Protein AF-A0A8S2G021-F1 (afdb_monomer)

Solvent-accessible surface area (backbone atoms only — not comparable to full-atom values): 5548 Å² total; per-residue (Å²): 138,85,75,87,79,85,76,82,29,79,94,72,41,98,60,72,91,74,80,95,66,90,81,85,88,68,82,66,61,66,65,43,30,47,50,48,53,52,50,59,72,67,54,87,85,78,84,91,84,86,69,97,78,82,67,53,83,43,67,36,53,81,94,61,91,59,64,64,44,17,47,46,51,44,48,62,72,60,75,112

Nearest PDB structures (foldseek):
  6oho-assembly1_A  TM=9.884E-01  e=4.592E-04  Homo sapiens
  6ohp-assembly2_B  TM=9.927E-01  e=4.592E-04  Homo sapiens
  6ohp-assembly3_C  TM=9.941E-01  e=6.894E-04  Homo sapiens
  6ohm-assembly1_A  TM=9.892E-01  e=7.894E-04  Homo sapiens
  6ohr-assembly4_D  TM=9.859E-01  e=1.035E-03  Homo sapiens

Radius of gyration: 18.12 Å; Cα contacts (8 Å, |Δi|>4): 52; chains: 1; bounding box: 46×34×36 Å

Secondary structure (DSSP, 8-state):
---S-----GGG-SS---SS------SSHHHHHHHHHHHHHH-SS------SS--TT-BSSSS---GGGBHHHHHHHH--

Mean predicted aligned error: 5.62 Å

Sequence (80 aa):
MKTFNSVTTRFGSFAPIRENQLAQWFVNAKGYMESLAKAILSAKEEIFIANWWLSPELMLIRPSNDETYRLDNLLVKKAV

Organism: NCBI:txid1234261

InterPro domains:
  IPR015679 Phospholipase D family [PTHR18896] (7-79)

Foldseek 3Di:
DDDPDPPQAVPNDPDHDDPPDDDDDDDDQ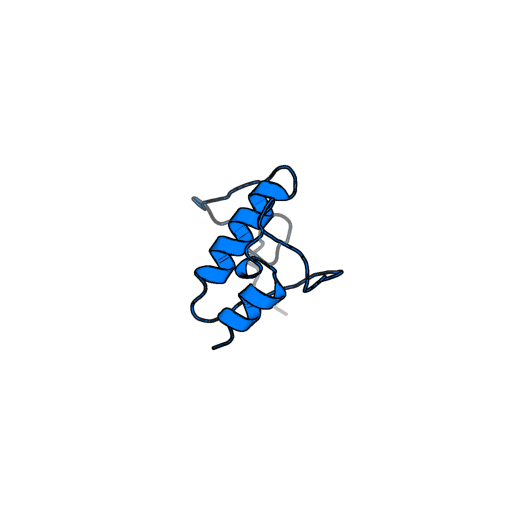LVVLVVVLVVLQPDDDDDDDDDPDDDQQDQSHPPDPPSCRGNVNSNVVNVD

pLDDT: mean 91.99, std 13.77, range [36.59, 98.5]

Structure (mmCIF, N/CA/C/O backbone):
data_AF-A0A8S2G021-F1
#
_entry.id   AF-A0A8S2G021-F1
#
loop_
_atom_site.group_PDB
_atom_site.id
_atom_site.type_symbol
_atom_site.label_atom_id
_atom_site.label_alt_id
_atom_site.label_comp_id
_atom_site.label_asym_id
_atom_site.label_entity_id
_atom_site.label_seq_id
_atom_site.pdbx_PDB_ins_code
_atom_site.Cartn_x
_atom_site.Cartn_y
_atom_site.Cartn_z
_atom_site.occupancy
_atom_site.B_iso_or_equiv
_atom_site.auth_seq_id
_atom_site.auth_comp_id
_atom_site.auth_asym_id
_atom_site.auth_atom_id
_atom_site.pdbx_PDB_model_num
ATOM 1 N N . MET A 1 1 ? -35.062 -20.787 20.341 1.00 41.72 1 MET A N 1
ATOM 2 C CA . MET A 1 1 ? -33.964 -20.923 19.361 1.00 41.72 1 MET A CA 1
ATOM 3 C C . MET A 1 1 ? -32.920 -19.862 19.697 1.00 41.72 1 MET A C 1
ATOM 5 O O . MET A 1 1 ? -33.210 -18.688 19.532 1.00 41.72 1 MET A O 1
ATOM 9 N N . LYS A 1 2 ? -31.792 -20.234 20.316 1.00 36.59 2 LYS A N 1
ATOM 10 C CA . LYS A 1 2 ? -30.728 -19.288 20.701 1.00 36.59 2 LYS A CA 1
ATOM 11 C C . LYS A 1 2 ? -29.755 -19.173 19.526 1.00 36.59 2 LYS A C 1
ATOM 13 O O . LYS A 1 2 ? -29.096 -20.153 19.198 1.00 36.59 2 LYS A O 1
ATOM 18 N N . THR A 1 3 ? -29.721 -18.024 18.858 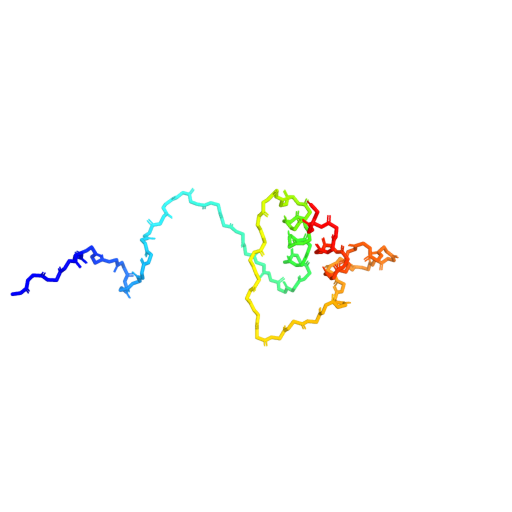1.00 47.72 3 THR A N 1
ATOM 19 C CA . THR A 1 3 ? -28.763 -17.734 17.784 1.00 47.72 3 THR A CA 1
ATOM 20 C C . THR A 1 3 ? -27.361 -17.616 18.378 1.00 47.72 3 THR A C 1
ATOM 22 O O . THR A 1 3 ? -27.147 -16.862 19.326 1.00 47.72 3 THR A O 1
ATOM 25 N N . PHE A 1 4 ? -26.419 -18.397 17.851 1.00 50.66 4 PHE A N 1
ATOM 26 C CA . PHE A 1 4 ? -25.005 -18.334 18.207 1.00 50.66 4 PHE A CA 1
ATOM 27 C C . PHE A 1 4 ? -24.463 -16.905 17.984 1.00 50.66 4 PHE A C 1
ATOM 29 O O . PHE A 1 4 ? -24.639 -16.345 16.907 1.00 50.66 4 PHE A O 1
ATOM 36 N N . ASN A 1 5 ? -23.784 -16.361 19.003 1.00 53.56 5 ASN A N 1
ATOM 37 C CA . ASN A 1 5 ? -22.983 -15.122 19.023 1.00 53.56 5 ASN A CA 1
ATOM 38 C C . ASN A 1 5 ? -23.731 -13.776 19.114 1.00 53.56 5 ASN A C 1
ATOM 40 O O . ASN A 1 5 ? -23.762 -12.989 18.175 1.00 53.56 5 ASN A O 1
ATOM 44 N N . SER A 1 6 ? -24.227 -13.441 20.309 1.00 56.38 6 SER A N 1
ATOM 45 C CA . SER A 1 6 ? -24.752 -12.109 20.656 1.00 56.38 6 SER A CA 1
ATOM 46 C C . SER A 1 6 ? -23.668 -11.127 21.136 1.00 56.38 6 SER A C 1
ATOM 48 O O . SER A 1 6 ? -23.886 -10.392 22.102 1.00 56.38 6 SER A O 1
ATOM 50 N N . VAL A 1 7 ? -22.474 -11.125 20.533 1.00 64.25 7 VAL A N 1
ATOM 51 C CA . VAL A 1 7 ? -21.517 -10.037 20.795 1.00 64.25 7 VAL A CA 1
ATOM 52 C C . VAL A 1 7 ? -21.923 -8.872 19.906 1.00 64.25 7 VAL A C 1
ATOM 54 O O . VAL A 1 7 ? -21.510 -8.770 18.755 1.00 64.25 7 VAL A O 1
ATOM 57 N N . THR A 1 8 ? -22.802 -8.022 20.431 1.00 77.19 8 THR A N 1
ATOM 58 C CA . THR A 1 8 ? -23.251 -6.817 19.738 1.00 77.19 8 THR A CA 1
ATOM 59 C C . THR A 1 8 ? -22.086 -5.837 19.664 1.00 77.19 8 THR A C 1
ATOM 61 O O . THR A 1 8 ? -21.684 -5.236 20.659 1.00 77.19 8 THR A O 1
ATOM 64 N N . THR A 1 9 ? -21.506 -5.691 18.483 1.00 88.06 9 THR A N 1
ATOM 65 C CA . THR A 1 9 ? -20.471 -4.697 18.196 1.00 88.06 9 THR A CA 1
ATOM 66 C C . THR A 1 9 ? -21.105 -3.324 17.958 1.00 88.06 9 THR A C 1
ATOM 68 O O . THR A 1 9 ? -22.283 -3.197 17.599 1.00 88.06 9 THR A O 1
ATOM 71 N N . ARG A 1 10 ? -20.317 -2.255 18.135 1.00 91.44 10 ARG A N 1
ATOM 72 C CA . ARG A 1 10 ? -20.780 -0.887 17.864 1.00 91.44 10 ARG A CA 1
ATOM 73 C C . ARG A 1 10 ? -21.269 -0.778 16.409 1.00 91.44 10 ARG A C 1
ATOM 75 O O . ARG A 1 10 ? -20.565 -1.197 15.493 1.00 91.44 10 ARG A O 1
ATOM 82 N N . PHE A 1 11 ? -22.463 -0.212 16.216 1.00 93.31 11 PHE A N 1
ATOM 83 C CA . PHE A 1 11 ? -23.144 -0.056 14.918 1.00 93.31 11 PHE A CA 1
ATOM 84 C C . PHE A 1 11 ? -23.486 -1.364 14.168 1.00 93.31 11 PHE A C 1
ATOM 86 O O . PHE A 1 11 ? -23.775 -1.309 12.978 1.00 93.31 11 PHE A O 1
ATOM 93 N N . GLY A 1 12 ? -23.461 -2.536 14.821 1.00 91.81 12 GLY A N 1
ATOM 94 C CA . GLY A 1 12 ? -23.759 -3.820 14.163 1.00 91.81 12 GLY A CA 1
ATOM 95 C C . GLY A 1 12 ? -22.666 -4.306 13.199 1.00 91.81 12 GLY A C 1
ATOM 96 O O . GLY A 1 12 ? -22.927 -5.120 12.319 1.00 91.81 12 GLY A O 1
ATOM 97 N N . SER A 1 13 ? -21.443 -3.791 13.346 1.00 92.31 13 SER A N 1
ATOM 98 C CA . SER A 1 13 ? -20.273 -4.172 12.547 1.00 92.31 13 SER A CA 1
ATOM 99 C C . SER A 1 13 ? -19.909 -5.657 12.709 1.00 92.31 13 SER A C 1
ATOM 101 O O . SER A 1 13 ? -19.952 -6.206 13.803 1.00 92.31 13 SER A O 1
ATOM 103 N N . PHE A 1 14 ? -19.428 -6.328 11.665 1.00 92.75 14 PHE A N 1
ATOM 104 C CA . PHE A 1 14 ? -18.868 -7.677 11.847 1.00 92.75 14 PHE A CA 1
ATOM 105 C C . PHE A 1 14 ? -17.563 -7.672 12.681 1.00 92.75 14 PHE A C 1
ATOM 107 O O . PHE A 1 14 ? -17.185 -8.695 13.246 1.00 92.75 14 PHE A O 1
ATOM 114 N N . ALA A 1 15 ? -16.873 -6.525 12.765 1.00 92.75 15 ALA A N 1
ATOM 115 C CA . ALA A 1 15 ? -15.597 -6.352 13.463 1.00 92.75 15 ALA A CA 1
ATOM 116 C C . ALA A 1 15 ? -15.734 -5.536 14.773 1.00 92.75 15 ALA A C 1
ATOM 118 O O . ALA A 1 15 ? -16.489 -4.555 14.796 1.00 92.75 15 ALA A O 1
ATOM 119 N N . PRO A 1 16 ? -14.989 -5.884 15.847 1.00 94.06 16 PRO A N 1
ATOM 120 C CA . PRO A 1 16 ? -14.998 -5.164 17.125 1.00 94.06 16 PRO A CA 1
ATOM 121 C C . PRO A 1 16 ? -14.145 -3.881 17.097 1.00 94.06 16 PRO A C 1
ATOM 123 O O . PRO A 1 16 ? -13.350 -3.661 16.182 1.00 94.06 16 PRO A O 1
ATOM 126 N N . ILE A 1 17 ? -14.269 -3.046 18.137 1.00 93.88 17 ILE A N 1
ATOM 127 C CA . ILE A 1 17 ? -13.370 -1.900 18.359 1.00 93.88 17 ILE A CA 1
ATOM 128 C C . ILE A 1 17 ? -11.977 -2.427 18.730 1.00 93.88 17 ILE A C 1
ATOM 130 O O . ILE A 1 17 ? -11.853 -3.290 19.595 1.00 93.88 17 ILE A O 1
ATOM 134 N N . ARG A 1 18 ? -10.934 -1.894 18.087 1.00 95.19 18 ARG A N 1
ATOM 135 C CA . ARG A 1 18 ? -9.530 -2.158 18.427 1.00 95.19 18 ARG A CA 1
ATOM 136 C C . ARG A 1 18 ? -8.902 -0.868 18.938 1.00 95.19 18 ARG A C 1
ATOM 138 O O . ARG A 1 18 ? -8.769 0.090 18.179 1.00 95.19 18 ARG A O 1
ATOM 145 N N . GLU A 1 19 ? -8.557 -0.839 20.218 1.00 96.12 19 GLU A N 1
ATOM 146 C CA . GLU A 1 19 ? -7.894 0.309 20.842 1.00 96.12 19 GLU A CA 1
ATOM 147 C C . GLU A 1 19 ? -6.389 0.306 20.536 1.00 96.12 19 GLU A C 1
ATOM 149 O O . GLU A 1 19 ? -5.820 -0.718 20.144 1.00 96.12 19 GLU A O 1
ATOM 154 N N . ASN A 1 20 ? -5.748 1.469 20.691 1.00 96.50 20 ASN A N 1
ATOM 155 C CA . ASN A 1 20 ? -4.298 1.652 20.536 1.00 96.50 20 ASN A CA 1
ATOM 156 C C . ASN A 1 20 ? -3.731 1.171 19.185 1.00 96.50 20 ASN A C 1
ATOM 158 O O . ASN A 1 20 ? -2.609 0.675 19.114 1.00 96.50 20 ASN A O 1
ATOM 162 N N . GLN A 1 21 ? -4.509 1.299 18.106 1.00 97.62 21 GLN A N 1
ATOM 163 C CA . GLN A 1 21 ? -4.049 0.964 16.758 1.00 97.62 21 GLN A CA 1
ATOM 164 C C . GLN A 1 21 ? -3.334 2.143 16.108 1.00 97.62 21 GLN A C 1
ATOM 166 O O . GLN A 1 21 ? -3.793 3.284 16.178 1.00 97.62 21 GLN A O 1
ATOM 171 N N . LEU A 1 22 ? -2.236 1.846 15.416 1.00 97.81 22 LEU A N 1
ATOM 172 C CA . LEU A 1 22 ? -1.586 2.804 14.535 1.00 97.81 22 LEU A CA 1
ATOM 173 C C . LEU A 1 22 ? -2.424 2.961 13.265 1.00 97.81 22 LEU A C 1
ATOM 175 O O . LEU A 1 22 ? -2.703 1.986 12.570 1.00 97.81 22 LEU A O 1
ATOM 179 N N . ALA A 1 23 ? -2.815 4.195 12.964 1.00 97.00 23 ALA A N 1
ATOM 180 C CA . ALA A 1 23 ? -3.548 4.537 11.756 1.00 97.00 23 ALA A CA 1
ATOM 181 C C . ALA A 1 23 ? -2.875 5.720 11.058 1.00 97.00 23 ALA A C 1
ATOM 183 O O . ALA A 1 23 ? -2.434 6.671 11.704 1.00 97.00 23 ALA A O 1
ATOM 184 N N . GLN A 1 24 ? -2.828 5.665 9.731 1.00 97.12 24 GLN A N 1
ATOM 185 C CA . GLN A 1 24 ? -2.343 6.746 8.885 1.00 97.12 24 GLN A CA 1
ATOM 186 C C . GLN A 1 24 ? -3.443 7.131 7.901 1.00 97.12 24 GLN A C 1
ATOM 188 O O . GLN A 1 24 ? -4.071 6.265 7.292 1.00 97.12 24 GLN A O 1
ATOM 193 N N . TRP A 1 25 ? -3.675 8.431 7.749 1.00 98.06 25 TRP A N 1
ATOM 194 C CA . TRP A 1 25 ? -4.571 8.973 6.734 1.00 98.06 25 TRP A CA 1
ATOM 195 C C . TRP A 1 25 ? -3.759 9.613 5.611 1.00 98.06 25 TRP A C 1
ATOM 197 O O . TRP A 1 25 ? -2.632 10.068 5.810 1.00 98.06 25 TRP A O 1
ATOM 207 N N . PHE A 1 26 ? -4.352 9.654 4.423 1.00 97.94 26 PHE A N 1
ATOM 208 C CA . PHE A 1 26 ? -3.747 10.248 3.240 1.00 97.94 26 PHE A CA 1
ATOM 209 C C . PHE A 1 26 ? -4.721 11.245 2.627 1.00 97.94 26 PHE A C 1
ATOM 211 O O . PHE A 1 26 ? -5.900 10.944 2.452 1.00 97.94 26 PHE A O 1
ATOM 218 N N . VAL A 1 27 ? -4.216 12.428 2.286 1.00 98.25 27 VAL A N 1
ATOM 219 C CA . VAL A 1 27 ? -4.914 13.369 1.408 1.00 98.25 27 VAL A CA 1
ATOM 220 C C . VAL A 1 27 ? -4.264 13.262 0.039 1.00 98.25 27 VAL A C 1
ATOM 222 O O . VAL A 1 27 ? -3.048 13.408 -0.093 1.00 98.25 27 VAL A O 1
ATOM 225 N N . ASN A 1 28 ? -5.090 13.013 -0.976 1.00 98.31 28 ASN A N 1
ATOM 226 C CA . ASN A 1 28 ? -4.676 12.689 -2.341 1.00 98.31 28 ASN A CA 1
ATOM 227 C C . ASN A 1 28 ? -3.870 11.380 -2.456 1.00 98.31 28 ASN A C 1
ATOM 229 O O . ASN A 1 28 ? -3.522 10.720 -1.477 1.00 98.31 28 ASN A O 1
ATOM 233 N N . ALA A 1 29 ? -3.574 10.989 -3.698 1.00 97.88 29 ALA A N 1
ATOM 234 C CA . ALA A 1 29 ? -2.997 9.680 -3.990 1.00 97.88 29 ALA A CA 1
ATOM 235 C C . ALA A 1 29 ? -1.478 9.591 -3.781 1.00 97.88 29 ALA A C 1
ATOM 237 O O . ALA A 1 29 ? -0.986 8.494 -3.551 1.00 97.88 29 ALA A O 1
ATOM 238 N N . LYS A 1 30 ? -0.719 10.698 -3.847 1.00 97.69 30 LYS A N 1
A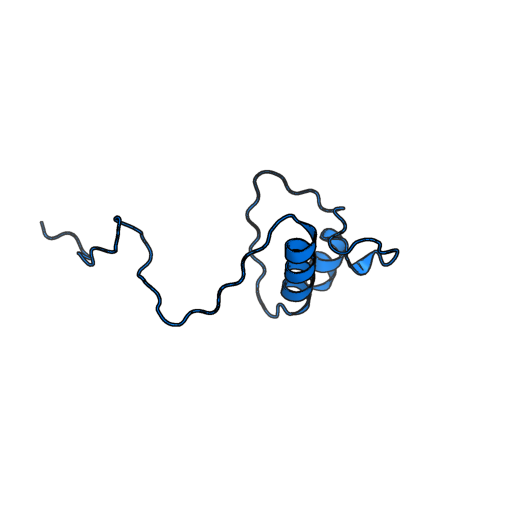TOM 239 C CA . LYS A 1 30 ? 0.758 10.642 -3.856 1.00 97.69 30 LYS A CA 1
ATOM 240 C C . LYS A 1 30 ? 1.321 9.868 -2.654 1.00 97.69 30 LYS A C 1
ATOM 242 O O . LYS A 1 30 ? 1.989 8.859 -2.839 1.00 97.69 30 LYS A O 1
ATOM 247 N N . GLY A 1 31 ? 0.989 10.293 -1.433 1.00 98.12 31 GLY A N 1
ATOM 248 C CA . GLY A 1 31 ? 1.482 9.634 -0.216 1.00 98.12 31 GLY A CA 1
ATOM 249 C C . GLY A 1 31 ? 0.927 8.218 -0.014 1.00 98.12 31 GLY A C 1
ATOM 250 O O . GLY A 1 31 ? 1.630 7.348 0.505 1.00 98.12 31 GLY A O 1
ATOM 251 N N . TYR A 1 32 ? -0.310 7.970 -0.462 1.00 98.50 32 TYR A N 1
ATOM 252 C CA . TYR A 1 32 ? -0.922 6.640 -0.417 1.00 98.50 32 TYR A CA 1
ATOM 253 C C . TYR A 1 32 ? -0.177 5.657 -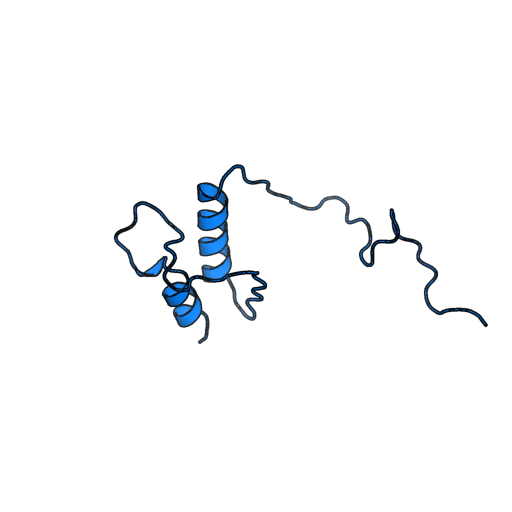1.328 1.00 98.50 32 TYR A C 1
ATOM 255 O O . TYR A 1 32 ? 0.220 4.589 -0.873 1.00 98.50 32 TYR A O 1
ATOM 263 N N . MET A 1 33 ? 0.074 6.035 -2.586 1.00 98.44 33 MET A N 1
ATOM 264 C CA . MET A 1 33 ? 0.762 5.186 -3.563 1.00 98.44 33 MET A CA 1
ATOM 265 C C . MET A 1 33 ? 2.222 4.932 -3.165 1.00 98.44 33 MET A C 1
ATOM 267 O O . MET A 1 33 ? 2.711 3.812 -3.305 1.00 98.44 33 MET A O 1
ATOM 271 N N . GLU A 1 34 ? 2.893 5.929 -2.578 1.00 97.88 34 GLU A N 1
ATOM 272 C CA . GLU A 1 34 ? 4.232 5.756 -2.003 1.00 97.88 34 GLU A CA 1
ATOM 273 C C . GLU A 1 34 ? 4.253 4.752 -0.841 1.00 97.88 34 GLU A C 1
ATOM 275 O O . GLU A 1 34 ? 5.158 3.918 -0.756 1.00 97.88 34 GLU A O 1
ATOM 280 N N . SER A 1 35 ? 3.250 4.794 0.042 1.00 98.31 35 SER A N 1
ATOM 281 C CA . SER A 1 35 ? 3.126 3.824 1.139 1.00 98.31 35 SER A CA 1
ATOM 282 C C . SER A 1 35 ? 2.733 2.434 0.638 1.00 98.31 35 SER A C 1
ATOM 284 O O . SER A 1 35 ? 3.271 1.441 1.125 1.00 98.31 35 SER A O 1
ATOM 286 N N . LEU A 1 36 ? 1.863 2.351 -0.372 1.00 98.06 36 LEU A N 1
ATOM 287 C CA . LEU A 1 36 ? 1.461 1.102 -1.014 1.00 98.06 36 LEU A CA 1
ATOM 288 C C . LEU A 1 36 ? 2.658 0.382 -1.647 1.00 98.06 36 LEU A C 1
ATOM 290 O O . LEU A 1 36 ? 2.848 -0.807 -1.405 1.00 98.06 36 LEU A O 1
ATOM 294 N N . ALA A 1 37 ? 3.503 1.096 -2.398 1.00 98.06 37 ALA A N 1
ATOM 295 C CA . ALA A 1 37 ? 4.701 0.515 -3.006 1.00 98.06 37 ALA A CA 1
ATOM 296 C C . ALA A 1 37 ? 5.652 -0.074 -1.948 1.00 98.06 37 ALA A C 1
ATOM 298 O O . ALA A 1 37 ? 6.153 -1.189 -2.105 1.00 98.06 37 ALA A O 1
ATOM 299 N N . LYS A 1 38 ? 5.855 0.643 -0.831 1.00 97.94 38 LYS A N 1
ATOM 300 C CA . LYS A 1 38 ? 6.651 0.155 0.309 1.00 97.94 38 LYS A CA 1
ATOM 301 C C . LYS A 1 38 ? 6.029 -1.091 0.942 1.00 97.94 38 LYS A C 1
ATOM 303 O O . LYS A 1 38 ? 6.752 -2.049 1.209 1.00 97.94 38 LYS A O 1
ATOM 308 N N . ALA A 1 39 ? 4.709 -1.097 1.142 1.00 98.19 39 ALA A N 1
ATOM 309 C CA . ALA A 1 39 ? 3.991 -2.241 1.697 1.00 98.19 39 ALA A CA 1
ATOM 310 C C . ALA A 1 39 ? 4.149 -3.489 0.811 1.00 98.19 39 ALA A C 1
ATOM 312 O O . ALA A 1 39 ? 4.568 -4.531 1.315 1.00 98.19 39 ALA A O 1
ATOM 313 N N . ILE A 1 40 ? 3.935 -3.362 -0.507 1.00 98.19 40 ILE A N 1
ATOM 314 C CA . ILE A 1 40 ? 4.125 -4.453 -1.480 1.00 98.19 40 ILE A CA 1
ATOM 315 C C . ILE A 1 40 ? 5.558 -4.998 -1.417 1.00 98.19 40 ILE A C 1
ATOM 317 O O . ILE A 1 40 ? 5.756 -6.201 -1.263 1.00 98.19 40 ILE A O 1
ATOM 321 N N . LEU A 1 41 ? 6.574 -4.129 -1.458 1.00 96.94 41 LEU A N 1
ATOM 322 C CA . LEU A 1 41 ? 7.978 -4.555 -1.390 1.00 96.94 41 LEU A CA 1
ATOM 323 C C . LEU A 1 41 ? 8.313 -5.293 -0.085 1.00 96.94 41 LEU A C 1
ATOM 325 O O . LEU A 1 41 ? 9.122 -6.226 -0.092 1.00 96.94 41 LEU A O 1
ATOM 329 N N . SER A 1 42 ? 7.684 -4.893 1.023 1.00 97.69 42 SER A N 1
ATOM 330 C CA . SER A 1 42 ? 7.884 -5.505 2.338 1.00 97.69 42 SER A CA 1
ATOM 331 C C . SER A 1 42 ? 7.153 -6.839 2.536 1.00 97.69 42 SER A C 1
ATOM 333 O O . SER A 1 42 ? 7.548 -7.594 3.427 1.00 97.69 42 SER A O 1
ATOM 335 N N . ALA A 1 43 ? 6.149 -7.154 1.707 1.00 98.12 43 ALA A N 1
ATOM 336 C CA . ALA A 1 43 ? 5.322 -8.354 1.841 1.00 98.12 43 ALA A CA 1
ATOM 337 C C . ALA A 1 43 ? 6.163 -9.642 1.820 1.00 98.12 43 ALA A C 1
ATOM 339 O O . ALA A 1 43 ? 7.158 -9.741 1.093 1.00 98.12 43 ALA A O 1
ATOM 340 N N . LYS A 1 44 ? 5.783 -10.629 2.635 1.00 96.88 44 LYS A N 1
ATOM 341 C CA . LYS A 1 44 ? 6.518 -11.899 2.781 1.00 96.88 44 LYS A CA 1
ATOM 342 C C . LYS A 1 44 ? 5.730 -13.127 2.349 1.00 96.88 44 LYS A C 1
ATOM 344 O O . LYS A 1 44 ? 6.358 -14.101 1.965 1.00 96.88 44 LYS A O 1
ATOM 349 N N . GLU A 1 45 ? 4.404 -13.059 2.401 1.00 97.00 45 GLU A N 1
ATOM 350 C CA . GLU A 1 45 ? 3.536 -14.221 2.198 1.00 97.00 45 GLU A CA 1
ATOM 351 C C . GLU A 1 45 ? 2.424 -13.881 1.204 1.00 97.00 45 GLU A C 1
ATOM 353 O O . GLU A 1 45 ? 2.453 -14.341 0.069 1.00 97.00 45 GLU A O 1
ATOM 358 N N . GLU A 1 46 ? 1.486 -13.014 1.590 1.00 97.81 46 GLU A N 1
ATOM 359 C CA . GLU A 1 46 ? 0.277 -12.763 0.802 1.00 97.81 46 GLU A CA 1
ATOM 360 C C . GLU A 1 46 ? 0.079 -11.274 0.495 1.00 97.81 46 GLU A C 1
ATOM 362 O O . GLU A 1 46 ? 0.414 -10.392 1.291 1.00 97.81 46 GLU A O 1
ATOM 367 N N . ILE A 1 47 ? -0.502 -10.992 -0.674 1.00 98.25 47 ILE A N 1
ATOM 368 C CA . ILE A 1 47 ? -0.952 -9.657 -1.078 1.00 98.25 47 ILE A CA 1
ATOM 369 C C . ILE A 1 47 ? -2.402 -9.781 -1.549 1.00 98.25 47 ILE A C 1
ATOM 371 O O . ILE A 1 47 ? -2.672 -10.339 -2.610 1.00 98.25 47 ILE A O 1
ATOM 375 N N . PHE A 1 48 ? -3.340 -9.233 -0.776 1.00 98.25 48 PHE A N 1
ATOM 376 C CA . PHE A 1 48 ? -4.752 -9.175 -1.158 1.00 98.25 48 PHE A CA 1
ATOM 377 C C . PHE A 1 48 ? -5.089 -7.817 -1.776 1.00 98.25 48 PHE A C 1
ATOM 379 O O . PHE A 1 48 ? -4.878 -6.774 -1.156 1.00 98.25 48 PHE A O 1
ATOM 386 N N . ILE A 1 49 ? -5.636 -7.829 -2.994 1.00 98.12 49 ILE A N 1
ATOM 387 C CA . ILE A 1 49 ? -6.048 -6.627 -3.728 1.00 98.12 49 ILE A CA 1
ATOM 388 C C . ILE A 1 49 ? -7.518 -6.778 -4.112 1.00 98.12 49 ILE A C 1
ATOM 390 O O . ILE A 1 49 ? -7.882 -7.697 -4.840 1.00 98.12 49 ILE A O 1
ATOM 394 N N . ALA A 1 50 ? -8.354 -5.850 -3.653 1.00 98.12 50 ALA A N 1
ATOM 395 C CA . ALA A 1 50 ? -9.731 -5.701 -4.105 1.00 98.12 50 ALA A CA 1
ATOM 396 C C . ALA A 1 50 ? -9.890 -4.301 -4.693 1.00 98.12 50 ALA A C 1
ATOM 398 O O . ALA A 1 50 ? -9.588 -3.309 -4.029 1.00 98.12 50 ALA A O 1
ATOM 399 N N . ASN A 1 51 ? -10.326 -4.216 -5.946 1.00 97.50 51 ASN A N 1
ATOM 400 C CA . ASN A 1 51 ? -10.462 -2.944 -6.637 1.00 97.50 51 ASN A CA 1
ATOM 401 C C . ASN A 1 51 ? -11.674 -2.971 -7.568 1.00 97.50 51 ASN A C 1
ATOM 403 O O . ASN A 1 51 ? -12.017 -4.023 -8.102 1.00 97.50 51 ASN A O 1
ATOM 407 N N . TRP A 1 52 ? -12.311 -1.817 -7.769 1.00 98.12 52 TRP A N 1
ATOM 408 C CA . TRP A 1 52 ? -13.374 -1.695 -8.769 1.00 98.12 52 TRP A CA 1
ATOM 409 C C . TRP A 1 52 ? -12.787 -1.680 -10.185 1.00 98.12 52 TRP A C 1
ATOM 411 O O . TRP A 1 52 ? -13.283 -2.368 -11.072 1.00 98.12 52 TRP A O 1
ATOM 421 N N . TRP A 1 53 ? -11.679 -0.954 -10.369 1.00 97.81 53 TRP A N 1
ATOM 422 C CA . TRP A 1 53 ? -10.872 -0.984 -11.584 1.00 97.81 53 TRP A CA 1
ATOM 423 C C . TRP A 1 53 ? -9.388 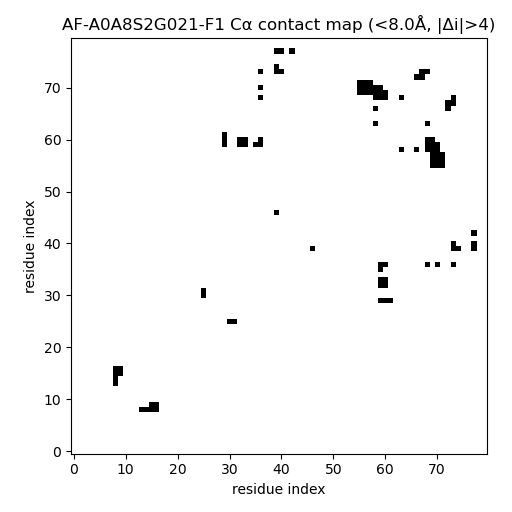-0.934 -11.223 1.00 97.81 53 TRP A C 1
ATOM 425 O O . TRP A 1 53 ? -8.943 -0.063 -10.476 1.00 97.81 53 TRP A O 1
ATOM 435 N N . LEU A 1 54 ? -8.627 -1.887 -11.756 1.00 97.94 54 LEU A N 1
ATOM 436 C CA . LEU A 1 54 ? -7.184 -1.982 -11.608 1.00 97.94 54 LEU A CA 1
ATOM 437 C C . LEU A 1 54 ? -6.500 -1.739 -12.959 1.00 97.94 54 LEU A C 1
ATOM 439 O O . LEU A 1 54 ? -6.806 -2.423 -13.933 1.00 97.94 54 LEU A O 1
ATOM 443 N N . SER A 1 55 ? -5.559 -0.797 -12.997 1.00 98.19 55 SER A N 1
ATOM 444 C CA . SER A 1 55 ? -4.659 -0.584 -14.136 1.00 98.19 55 SER A CA 1
ATOM 445 C C . SER A 1 55 ? -3.266 -1.110 -13.767 1.00 98.19 55 SER A C 1
ATOM 447 O O . SER A 1 55 ? -2.607 -0.484 -12.932 1.00 98.19 55 SER A O 1
ATOM 449 N N . PRO A 1 56 ? -2.822 -2.250 -14.325 1.00 98.00 56 PRO A N 1
ATOM 450 C CA . PRO A 1 56 ? -1.535 -2.865 -13.983 1.00 98.00 56 PRO A CA 1
ATOM 451 C C . PRO A 1 56 ? -0.326 -1.947 -14.218 1.00 98.00 56 PRO A C 1
ATOM 453 O O . PRO A 1 56 ? 0.611 -1.936 -13.427 1.00 98.00 56 PRO A O 1
ATOM 456 N N . GLU A 1 57 ? -0.379 -1.104 -15.245 1.00 97.69 57 GLU A N 1
ATOM 457 C CA . GLU A 1 57 ? 0.726 -0.247 -15.685 1.00 97.69 57 GLU A CA 1
ATOM 458 C C . GLU A 1 57 ? 0.813 1.078 -14.899 1.00 97.69 57 GLU A C 1
ATOM 460 O O . GLU A 1 57 ? 1.545 2.000 -15.266 1.00 97.69 57 GLU A O 1
ATOM 465 N N . LEU A 1 58 ? 0.051 1.212 -13.808 1.00 97.31 58 LEU A N 1
ATOM 466 C CA . LEU A 1 58 ? 0.047 2.415 -12.984 1.00 97.31 58 LEU A CA 1
ATOM 467 C C . LEU A 1 58 ? 1.383 2.585 -12.246 1.00 97.31 58 LEU A C 1
ATOM 469 O O . LEU A 1 58 ? 1.765 1.763 -11.412 1.00 97.31 58 LEU A O 1
ATOM 473 N N . MET A 1 59 ? 2.044 3.722 -12.474 1.00 97.69 59 MET A N 1
ATOM 474 C CA . MET A 1 59 ? 3.231 4.121 -11.717 1.00 97.69 59 MET A CA 1
ATOM 475 C C . MET A 1 59 ? 2.858 4.598 -10.306 1.00 97.69 59 MET A C 1
ATOM 477 O O . MET A 1 59 ? 2.158 5.615 -10.160 1.00 97.69 59 MET A O 1
ATOM 481 N N . LEU A 1 60 ? 3.348 3.899 -9.273 1.00 98.06 60 LEU A N 1
ATOM 482 C CA . LEU A 1 60 ? 3.047 4.221 -7.873 1.00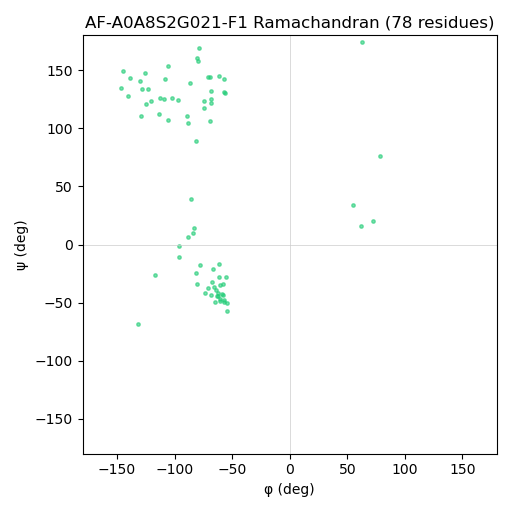 98.06 60 LEU A CA 1
ATOM 483 C C . LEU A 1 60 ? 3.908 5.375 -7.328 1.00 98.06 60 LEU A C 1
ATOM 485 O O . LEU A 1 60 ? 3.416 6.187 -6.548 1.00 98.06 60 LEU A O 1
ATOM 489 N N . ILE A 1 61 ? 5.164 5.493 -7.771 1.00 97.44 61 ILE A N 1
ATOM 490 C CA . ILE A 1 61 ? 6.101 6.554 -7.356 1.00 97.44 61 ILE A CA 1
ATOM 491 C C . ILE A 1 61 ? 6.327 7.525 -8.513 1.00 97.44 61 ILE A C 1
ATOM 493 O O . ILE A 1 61 ? 6.698 7.103 -9.604 1.00 97.44 61 ILE A O 1
ATOM 497 N N . ARG A 1 62 ? 6.105 8.832 -8.302 1.00 96.19 62 ARG A N 1
ATOM 498 C CA . ARG A 1 62 ? 6.226 9.844 -9.369 1.00 96.19 62 ARG A CA 1
ATOM 499 C C . ARG A 1 62 ? 6.917 11.139 -8.906 1.00 96.19 62 ARG A C 1
ATOM 501 O O . ARG A 1 62 ? 6.611 11.613 -7.809 1.00 96.19 62 ARG A O 1
ATOM 508 N N . PRO A 1 63 ? 7.734 11.777 -9.770 1.00 93.94 63 PRO A N 1
ATOM 509 C CA . PRO A 1 63 ? 8.223 11.239 -11.042 1.00 93.94 63 PRO A CA 1
ATOM 510 C C . PRO A 1 63 ? 9.210 10.089 -10.791 1.00 93.94 63 PRO A C 1
ATOM 512 O O . PRO A 1 63 ? 9.961 10.116 -9.821 1.00 93.94 63 PRO A O 1
ATOM 515 N N . SER A 1 64 ? 9.193 9.076 -11.650 1.00 89.25 64 SER A N 1
ATOM 516 C CA . SER A 1 64 ? 10.148 7.970 -11.615 1.00 89.25 64 SER A CA 1
ATOM 517 C C . SER A 1 64 ? 10.413 7.519 -13.042 1.00 89.25 64 SER A C 1
ATOM 519 O O . SER A 1 64 ? 9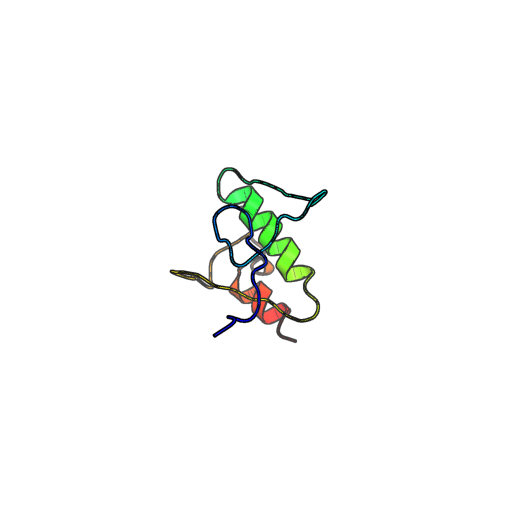.467 7.350 -13.806 1.00 89.25 64 SER A O 1
ATOM 521 N N . ASN A 1 65 ? 11.687 7.317 -13.372 1.00 90.88 65 ASN A N 1
ATOM 522 C CA . ASN A 1 65 ? 12.104 6.608 -14.586 1.00 90.88 65 ASN A CA 1
ATOM 523 C C . ASN A 1 65 ? 12.401 5.127 -14.290 1.00 90.88 65 ASN A C 1
ATOM 525 O O . ASN A 1 65 ? 12.791 4.381 -15.182 1.00 90.88 65 ASN A O 1
ATOM 529 N N . ASP A 1 66 ? 12.272 4.717 -13.025 1.00 94.25 66 ASP A N 1
ATOM 530 C CA . ASP A 1 66 ? 12.432 3.335 -12.601 1.00 94.25 66 ASP A CA 1
ATOM 531 C C . ASP A 1 66 ? 11.087 2.612 -12.721 1.00 94.25 66 ASP A C 1
ATOM 533 O O . ASP A 1 66 ? 10.181 2.795 -11.899 1.00 94.25 66 ASP A O 1
ATOM 537 N N . GLU A 1 67 ? 10.982 1.784 -13.762 1.00 95.25 67 GLU A N 1
ATOM 538 C CA . GLU A 1 67 ? 9.823 0.938 -14.058 1.00 95.25 67 GLU A CA 1
ATOM 539 C C . GLU A 1 67 ? 9.534 -0.075 -12.941 1.00 95.25 67 GLU A C 1
ATOM 541 O O . GLU A 1 67 ? 8.419 -0.593 -12.870 1.00 95.25 67 GLU A O 1
ATOM 546 N N . THR A 1 68 ? 10.483 -0.330 -12.028 1.00 94.56 68 THR A N 1
ATOM 547 C CA . THR A 1 68 ? 10.279 -1.211 -10.867 1.00 94.56 68 THR A CA 1
ATOM 548 C C . THR A 1 68 ? 9.085 -0.770 -10.025 1.00 94.56 68 THR A C 1
ATOM 550 O O . THR A 1 68 ? 8.468 -1.613 -9.389 1.00 94.56 68 THR A O 1
ATOM 553 N N . TYR A 1 69 ? 8.740 0.524 -10.018 1.00 97.31 69 TYR A N 1
ATOM 554 C CA . TYR A 1 69 ? 7.629 1.070 -9.230 1.00 97.31 69 TYR A CA 1
ATOM 555 C C . TYR A 1 69 ? 6.267 1.059 -9.933 1.00 97.31 69 TYR A C 1
ATOM 557 O O . TYR A 1 69 ? 5.296 1.601 -9.388 1.00 97.31 69 TYR A O 1
ATOM 565 N N . ARG A 1 70 ? 6.159 0.447 -11.115 1.00 98.00 70 ARG A N 1
ATOM 566 C CA . ARG A 1 70 ? 4.848 0.108 -11.671 1.00 98.00 70 ARG A CA 1
ATOM 567 C C . ARG A 1 70 ? 4.227 -1.030 -10.887 1.00 98.00 70 ARG A C 1
ATOM 569 O O . ARG A 1 70 ? 4.923 -1.927 -10.411 1.00 98.00 70 ARG A O 1
ATOM 576 N N . LEU A 1 71 ? 2.909 -0.973 -10.741 1.00 98.38 71 LEU A N 1
ATOM 577 C CA . LEU A 1 71 ? 2.171 -1.945 -9.949 1.00 98.38 71 LEU A CA 1
ATOM 578 C C . LEU A 1 71 ? 2.404 -3.385 -10.439 1.00 98.38 71 LEU A C 1
ATOM 580 O O . LEU A 1 71 ? 2.721 -4.248 -9.625 1.00 98.38 71 LEU A O 1
ATOM 584 N N . ASP A 1 72 ? 2.297 -3.633 -11.742 1.00 98.19 72 ASP A N 1
ATOM 585 C CA . ASP A 1 72 ? 2.579 -4.931 -12.366 1.00 98.19 72 ASP A CA 1
ATOM 586 C C . ASP A 1 72 ? 3.983 -5.461 -12.032 1.00 98.19 72 ASP A C 1
ATOM 588 O O . ASP A 1 72 ? 4.119 -6.578 -11.527 1.00 98.19 72 ASP A O 1
ATOM 592 N N . ASN A 1 73 ? 5.018 -4.645 -12.216 1.00 98.00 73 ASN A N 1
ATOM 593 C CA . ASN A 1 73 ? 6.405 -5.028 -11.951 1.00 98.00 73 ASN A CA 1
ATOM 594 C C . ASN A 1 73 ? 6.661 -5.328 -10.467 1.00 98.00 73 ASN A C 1
ATOM 596 O O . ASN A 1 73 ? 7.361 -6.292 -10.141 1.00 98.00 73 ASN A O 1
ATOM 600 N N . LEU A 1 74 ? 6.070 -4.547 -9.556 1.00 97.75 74 LEU A N 1
ATOM 601 C CA . 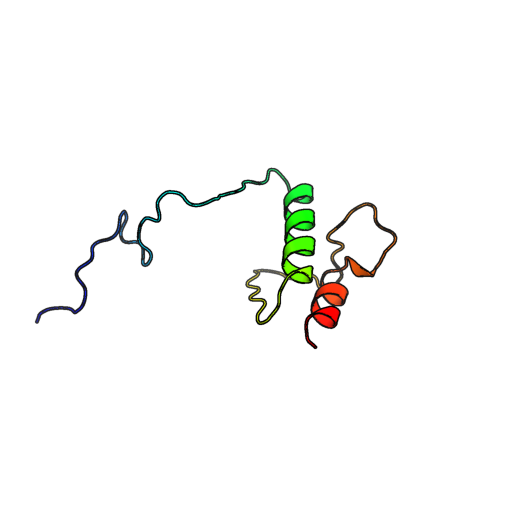LEU A 1 74 ? 6.149 -4.817 -8.120 1.00 97.75 74 LEU A CA 1
ATOM 602 C C . LEU A 1 74 ? 5.505 -6.156 -7.759 1.00 97.75 74 LEU A C 1
ATOM 604 O O . LEU A 1 74 ? 6.085 -6.917 -6.987 1.00 97.75 74 LEU A O 1
ATOM 608 N N . LEU A 1 75 ? 4.327 -6.455 -8.309 1.00 98.19 75 LEU A N 1
ATOM 609 C CA . LEU A 1 75 ? 3.616 -7.699 -8.016 1.00 98.19 75 LEU A CA 1
ATOM 610 C C . LEU A 1 75 ? 4.348 -8.915 -8.586 1.00 98.19 75 LEU A C 1
ATOM 612 O O . LEU A 1 75 ? 4.543 -9.885 -7.859 1.00 98.19 75 LEU A O 1
ATOM 616 N N . VAL A 1 76 ? 4.845 -8.841 -9.826 1.00 97.31 76 VAL A N 1
ATOM 617 C CA . VAL A 1 76 ? 5.669 -9.906 -10.428 1.00 97.31 76 VAL A CA 1
ATOM 618 C C . VAL A 1 76 ? 6.912 -10.177 -9.582 1.00 97.31 76 VAL A C 1
ATOM 620 O O . VAL A 1 76 ? 7.222 -11.329 -9.293 1.00 97.31 76 VAL A O 1
ATOM 623 N N . LYS A 1 77 ? 7.588 -9.128 -9.098 1.00 96.19 77 LYS A N 1
ATOM 624 C CA . LYS A 1 77 ? 8.749 -9.265 -8.205 1.00 96.19 77 LYS A CA 1
ATOM 625 C C . LYS A 1 77 ? 8.413 -9.958 -6.877 1.00 96.19 77 LYS A C 1
ATOM 627 O O . LYS A 1 77 ? 9.301 -10.537 -6.254 1.00 96.19 77 LYS A O 1
ATOM 632 N N . LYS A 1 78 ? 7.170 -9.850 -6.405 1.00 97.00 78 LYS A N 1
ATOM 633 C CA . LYS A 1 78 ? 6.712 -10.396 -5.120 1.00 97.00 78 LYS A CA 1
ATOM 634 C C . LYS A 1 78 ? 6.033 -11.758 -5.216 1.00 97.00 78 LYS A C 1
ATOM 636 O O . LYS A 1 78 ? 5.839 -12.366 -4.174 1.00 97.00 78 LYS A O 1
ATOM 641 N N . ALA A 1 79 ? 5.714 -12.225 -6.417 1.00 95.00 79 ALA A N 1
ATOM 642 C CA . ALA A 1 79 ? 5.028 -13.491 -6.660 1.00 95.00 79 ALA A CA 1
ATOM 643 C C . ALA A 1 79 ? 5.960 -14.724 -6.669 1.00 95.00 79 ALA A C 1
ATOM 645 O O . ALA A 1 79 ? 5.554 -15.778 -7.158 1.00 95.00 79 ALA A O 1
ATOM 646 N N . VAL A 1 80 ? 7.199 -14.579 -6.179 1.00 74.88 80 VAL A N 1
ATOM 647 C CA . VAL A 1 80 ? 8.234 -15.629 -6.136 1.00 74.88 80 VAL A CA 1
ATOM 648 C C . VAL A 1 80 ? 8.346 -16.213 -4.738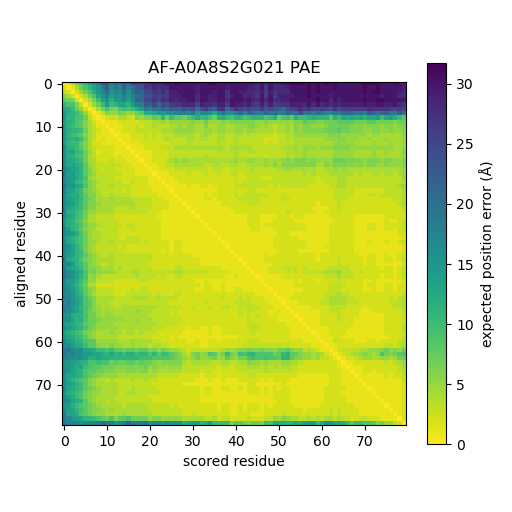 1.00 74.88 80 VAL A C 1
ATOM 650 O O . VAL A 1 80 ? 8.389 -15.401 -3.784 1.00 74.88 80 VAL A O 1
#